Protein AF-A0A927P644-F1 (afdb_monomer_lite)

pLDDT: mean 85.82, std 9.99, range [44.34, 97.88]

Sequence (181 aa):
MARKEKVFKTTMLVTLVIIISKVCGFVRDMILANYFGTGVENDAYVSAYSLFYLPVLLFNSCISATLIPLYVQEREHSGLDRSNRFASNTLNLFAIAALFVAALMYILAGPLVNLVYVGFDAEKTALTVQLTRIMLLSLVFNVSSIVLSSLLNANDKFIGAQLTGFPLSFCVILAAVAFSA

Radius of gyration: 19.35 Å; chains: 1; bounding box: 56×31×54 Å

Foldseek 3Di:
DVVVVVVVVVVVVLVVLLVVLVVLVVVLVVLLCVLVPPDLLSVLLVLLVVLLVVVLVVLLVVCLVPVLVVLLVCCVPVNDVRSVVVLVVVLVVQLVVLVVVLVVCLVCLLVVLCVPPPPDDPVSSVSSSVSNNVSSVCRSVSSSLSSVLSVCVSVVNNSVSSCPSVVVSVVSSVVSVVVSD

Secondary structure (DSSP, 8-state):
-HHHHHHHHHHHHHHHHHHHHHHHHHHHHHHHHHHHTTSHHHHHHHHHHHHHHHHHHHHHHHHHHHHHHHHHHHHHHHHHHHHHHHHHHHHHHHHHHHHHHHHHHHHHHHHHHHHHSTT--HHHHHHHHHHHHHHHHTHHHHHHHHHHHHHHHHTT-HHHHHTTHHHHHHHHHHHHHHH--

Structure (mmCIF, N/CA/C/O backbone):
data_AF-A0A927P644-F1
#
_entry.id   AF-A0A927P644-F1
#
loop_
_atom_site.group_PDB
_atom_site.id
_atom_site.type_symbol
_atom_site.label_atom_id
_atom_site.label_alt_id
_atom_site.label_comp_id
_atom_site.label_asym_id
_atom_site.label_entity_id
_atom_site.label_seq_id
_atom_site.pdbx_PDB_ins_code
_atom_site.Cartn_x
_atom_site.Cartn_y
_atom_site.Cartn_z
_atom_site.occupancy
_atom_site.B_iso_or_equiv
_atom_site.auth_seq_id
_atom_site.auth_comp_id
_atom_site.auth_asym_id
_atom_site.auth_atom_id
_atom_site.pdbx_PDB_model_num
ATOM 1 N N . MET A 1 1 ? -38.453 -1.744 13.031 1.00 53.94 1 MET A N 1
ATOM 2 C CA . MET A 1 1 ? -38.307 -1.439 11.586 1.00 53.94 1 MET A CA 1
ATOM 3 C C . MET A 1 1 ? -37.170 -0.457 11.291 1.00 53.94 1 MET A C 1
ATOM 5 O O . MET A 1 1 ? -36.361 -0.776 10.430 1.00 53.94 1 MET A O 1
ATOM 9 N N . ALA A 1 2 ? -37.007 0.635 12.051 1.00 62.56 2 ALA A N 1
ATOM 10 C CA . ALA A 1 2 ? -35.971 1.659 11.819 1.00 62.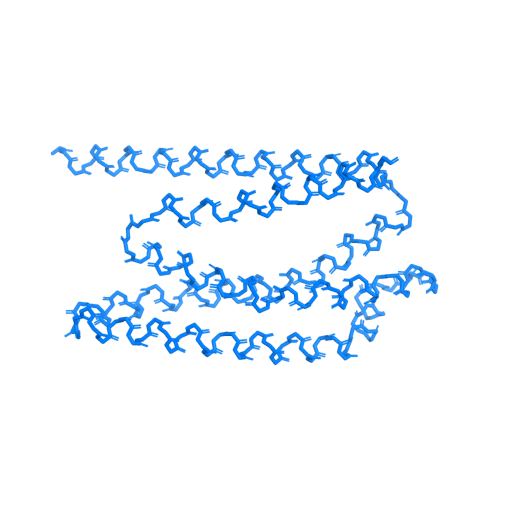56 2 ALA A CA 1
ATOM 11 C C . ALA A 1 2 ? -34.512 1.146 11.705 1.00 62.56 2 ALA A C 1
ATOM 13 O O . ALA A 1 2 ? -33.748 1.641 10.883 1.00 62.56 2 ALA A O 1
ATOM 14 N N . ARG A 1 3 ? -34.114 0.113 12.472 1.00 67.94 3 ARG A N 1
ATOM 15 C CA . ARG A 1 3 ? -32.762 -0.483 12.377 1.00 67.94 3 ARG A CA 1
ATOM 16 C C . ARG A 1 3 ? -32.515 -1.194 11.039 1.00 67.94 3 ARG A C 1
ATOM 18 O O . ARG A 1 3 ? -31.430 -1.056 10.490 1.00 67.94 3 ARG A O 1
ATOM 25 N N . LYS A 1 4 ? -33.509 -1.914 10.500 1.00 67.56 4 LYS A N 1
ATOM 26 C CA . LYS A 1 4 ? -33.391 -2.594 9.194 1.00 67.56 4 LYS A CA 1
ATOM 27 C C . LYS A 1 4 ? -33.290 -1.579 8.054 1.00 67.56 4 LYS A C 1
ATOM 29 O O . LYS A 1 4 ? -32.466 -1.750 7.167 1.00 67.56 4 LYS A O 1
ATOM 34 N N . GLU A 1 5 ? -34.070 -0.502 8.125 1.00 75.38 5 GLU A N 1
ATOM 35 C CA . GLU A 1 5 ? -34.051 0.565 7.120 1.00 75.38 5 GLU A CA 1
ATOM 36 C C . GLU A 1 5 ? -32.733 1.356 7.133 1.00 75.38 5 GLU A C 1
ATOM 38 O O . GLU A 1 5 ? -32.172 1.642 6.077 1.00 75.38 5 GLU A O 1
ATOM 43 N N . LYS A 1 6 ? -32.188 1.652 8.324 1.00 74.50 6 LYS A N 1
ATOM 44 C CA . LYS A 1 6 ? -30.892 2.332 8.469 1.00 74.50 6 LYS A CA 1
ATOM 45 C C . LYS A 1 6 ? -29.737 1.477 7.940 1.00 74.50 6 LYS A C 1
ATOM 47 O O . LYS A 1 6 ? -28.896 1.995 7.217 1.00 74.50 6 LYS A O 1
ATOM 52 N N . VAL A 1 7 ? -29.725 0.175 8.243 1.00 79.00 7 VAL A N 1
ATOM 53 C CA . VAL A 1 7 ? -28.725 -0.763 7.699 1.00 79.00 7 VAL A CA 1
ATOM 54 C C . VAL A 1 7 ? -28.846 -0.856 6.178 1.00 79.00 7 VAL A C 1
ATOM 56 O O . VAL A 1 7 ? -27.841 -0.711 5.494 1.00 79.00 7 VAL A O 1
ATOM 59 N N . PHE A 1 8 ? -30.062 -0.999 5.639 1.00 84.31 8 PHE A N 1
ATOM 60 C CA . PHE A 1 8 ? -30.287 -1.062 4.193 1.00 84.31 8 PHE A CA 1
ATOM 61 C C . PHE A 1 8 ? -29.792 0.199 3.468 1.00 84.31 8 PHE A C 1
ATOM 63 O O . PHE A 1 8 ? -29.062 0.094 2.485 1.00 84.31 8 PHE A O 1
ATOM 70 N N . LYS A 1 9 ? -30.114 1.393 3.989 1.00 80.00 9 LYS A N 1
ATOM 71 C CA . LYS A 1 9 ? -29.641 2.674 3.436 1.00 80.00 9 LYS A CA 1
ATOM 72 C C . LYS A 1 9 ? -28.115 2.796 3.472 1.00 80.00 9 LYS A C 1
ATOM 74 O O . LYS A 1 9 ? -27.524 3.188 2.470 1.00 80.00 9 LYS A O 1
ATOM 79 N N . THR A 1 10 ? -27.473 2.438 4.587 1.00 76.75 10 THR A N 1
ATOM 80 C CA . THR A 1 10 ? -26.006 2.485 4.703 1.00 76.75 10 THR A CA 1
ATOM 81 C C . THR A 1 10 ? -25.339 1.497 3.752 1.00 76.75 10 THR A C 1
ATOM 83 O O . THR A 1 10 ? -24.409 1.877 3.048 1.00 76.75 10 THR A O 1
ATOM 86 N N . THR A 1 11 ? -25.828 0.257 3.674 1.00 83.19 11 THR A N 1
ATOM 87 C CA . THR A 1 11 ? -25.296 -0.744 2.742 1.00 83.19 11 THR A CA 1
ATOM 88 C C . THR A 1 11 ? -25.443 -0.282 1.297 1.00 83.19 11 THR A C 1
ATOM 90 O O . THR A 1 11 ? -24.473 -0.342 0.552 1.00 83.19 11 THR A O 1
ATOM 93 N N . MET A 1 12 ? -26.604 0.259 0.915 1.00 88.81 12 MET A N 1
ATOM 94 C CA . MET A 1 12 ? -26.839 0.764 -0.440 1.00 88.81 12 MET A CA 1
ATOM 95 C C . MET A 1 12 ? -25.895 1.921 -0.800 1.00 88.81 12 MET A C 1
ATOM 97 O O . MET A 1 12 ? -25.317 1.921 -1.885 1.00 88.81 12 MET A O 1
ATOM 101 N N . LEU A 1 13 ? -25.681 2.867 0.122 1.00 85.00 13 LEU A N 1
ATOM 102 C CA . LEU A 1 13 ? -24.713 3.955 -0.053 1.00 85.00 13 LEU A CA 1
ATOM 103 C C . LEU A 1 13 ? -23.280 3.433 -0.197 1.00 85.00 13 LEU A C 1
ATOM 105 O O . LEU A 1 13 ? -22.575 3.847 -1.111 1.00 85.00 13 LEU A O 1
ATOM 109 N N . VAL A 1 14 ? -22.857 2.506 0.666 1.00 80.12 14 VAL A N 1
ATOM 110 C CA . VAL A 1 14 ? -21.516 1.904 0.606 1.00 80.12 14 VAL A CA 1
ATOM 111 C C . VAL A 1 14 ? -21.314 1.166 -0.717 1.00 80.12 14 VAL A C 1
ATOM 113 O O . VAL A 1 14 ? -20.295 1.364 -1.373 1.00 80.12 14 VAL A O 1
ATOM 116 N N . THR A 1 15 ? -22.293 0.374 -1.163 1.00 85.75 15 THR A N 1
ATOM 117 C CA . THR A 1 15 ? -22.240 -0.307 -2.463 1.00 85.75 15 THR A CA 1
ATOM 118 C C . THR A 1 15 ? -22.119 0.689 -3.612 1.00 85.75 15 THR A C 1
ATOM 120 O O . THR A 1 15 ? -21.293 0.488 -4.500 1.00 85.75 15 THR A O 1
ATOM 123 N N . LEU A 1 16 ? -22.884 1.783 -3.587 1.00 87.50 16 LEU A N 1
ATOM 124 C CA . LEU A 1 16 ? -22.823 2.814 -4.621 1.00 87.50 16 LEU A CA 1
ATOM 125 C C . LEU A 1 16 ? -21.444 3.488 -4.664 1.00 87.50 16 LEU A C 1
ATOM 127 O O . LEU A 1 16 ? -20.861 3.619 -5.737 1.00 87.50 16 LEU A O 1
ATOM 131 N N . VAL A 1 17 ? -20.884 3.842 -3.503 1.00 81.31 17 VAL A N 1
ATOM 132 C CA . VAL A 1 17 ? -19.529 4.407 -3.397 1.00 81.31 17 VAL A CA 1
ATOM 133 C C . VAL A 1 17 ? -18.486 3.425 -3.933 1.00 81.31 17 VAL A C 1
ATOM 135 O O . VAL A 1 17 ? -17.622 3.831 -4.702 1.00 81.31 17 VAL A O 1
ATOM 138 N N . ILE A 1 18 ? -18.588 2.132 -3.607 1.00 81.31 18 ILE A N 1
ATOM 139 C CA . ILE A 1 18 ? -17.677 1.100 -4.128 1.00 81.31 18 ILE A CA 1
ATOM 140 C C . ILE A 1 18 ? -17.761 1.013 -5.656 1.00 81.31 18 ILE A C 1
ATOM 142 O O . ILE A 1 18 ? -16.723 0.939 -6.314 1.00 81.31 18 ILE A O 1
ATOM 146 N N . ILE A 1 19 ? -18.969 1.029 -6.226 1.00 86.00 19 ILE A N 1
ATOM 147 C CA . ILE A 1 19 ? -19.162 0.994 -7.682 1.00 86.00 19 ILE A CA 1
ATOM 148 C C . ILE A 1 19 ? -18.508 2.217 -8.327 1.00 86.00 19 ILE A C 1
ATOM 150 O O . ILE A 1 19 ? -17.733 2.055 -9.265 1.00 86.00 19 ILE A O 1
ATOM 154 N N . ILE A 1 20 ? -18.751 3.421 -7.801 1.00 83.88 20 ILE A N 1
ATOM 155 C CA . ILE A 1 20 ? -18.161 4.654 -8.340 1.00 83.88 20 ILE A CA 1
ATOM 156 C C . ILE A 1 20 ? -16.631 4.613 -8.232 1.00 83.88 20 ILE A C 1
ATOM 158 O O . ILE A 1 20 ? -15.950 4.913 -9.211 1.00 83.88 20 ILE A O 1
ATOM 162 N N . SER A 1 21 ? -16.077 4.173 -7.097 1.00 74.62 21 SER A N 1
ATOM 163 C CA . SER A 1 21 ? -14.629 3.995 -6.928 1.00 74.62 21 SER A CA 1
ATOM 164 C C . SER A 1 21 ? -14.049 3.023 -7.958 1.00 74.62 21 SER A C 1
ATOM 166 O O . SER A 1 21 ? -12.999 3.297 -8.537 1.00 74.62 21 SER A O 1
ATOM 168 N N . LYS A 1 22 ? -14.734 1.903 -8.231 1.00 78.25 22 LYS A N 1
ATOM 169 C CA . LYS A 1 22 ? -14.299 0.928 -9.243 1.00 78.25 22 LYS A CA 1
ATOM 170 C C . LYS A 1 22 ? -14.374 1.482 -10.661 1.00 78.25 22 LYS A C 1
ATOM 172 O O . LYS A 1 22 ? -13.449 1.253 -11.431 1.00 78.25 22 LYS A O 1
ATOM 177 N N . VAL A 1 23 ? -15.428 2.223 -10.999 1.00 85.31 23 VAL A N 1
ATOM 178 C CA . VAL A 1 23 ? -15.550 2.891 -12.304 1.00 85.31 23 VAL A CA 1
ATOM 179 C C . VAL A 1 23 ? -14.437 3.922 -12.477 1.00 85.31 23 VAL A C 1
ATOM 181 O O . VAL A 1 23 ? -13.809 3.963 -13.526 1.00 85.31 23 VAL A O 1
ATOM 184 N N . CYS A 1 24 ? -14.129 4.707 -11.443 1.00 76.81 24 CYS A N 1
ATOM 185 C CA . CYS A 1 24 ? -13.045 5.687 -11.491 1.00 76.81 24 CYS A CA 1
ATOM 186 C C . CYS A 1 24 ? -11.673 5.014 -11.679 1.00 76.81 24 CYS A C 1
ATOM 188 O O . CYS A 1 24 ? -10.886 5.449 -12.518 1.00 76.81 24 CYS A O 1
ATOM 190 N N . GLY A 1 25 ? -11.420 3.908 -10.970 1.00 76.88 25 GLY A N 1
ATOM 191 C CA . GLY A 1 25 ? -10.225 3.084 -11.172 1.00 76.88 25 GLY A CA 1
ATOM 192 C C . GLY A 1 25 ? -10.143 2.494 -12.583 1.00 76.88 25 GLY A C 1
ATOM 193 O O . GLY A 1 25 ? -9.093 2.556 -13.211 1.00 76.88 25 GLY A O 1
ATOM 194 N N . PHE A 1 26 ? -11.262 2.014 -13.127 1.00 81.12 26 PHE A N 1
ATOM 195 C CA . PHE A 1 26 ? -11.320 1.510 -14.499 1.00 81.12 26 PHE A CA 1
ATOM 196 C C . PHE A 1 26 ? -11.033 2.605 -15.536 1.00 81.12 26 PHE A C 1
ATOM 198 O O . PHE A 1 26 ? -10.267 2.386 -16.469 1.00 81.12 26 PHE A O 1
ATOM 205 N N . VAL A 1 27 ? -11.596 3.806 -15.359 1.00 81.69 27 VAL A N 1
ATOM 206 C CA . VAL A 1 27 ? -11.310 4.956 -16.232 1.00 81.69 27 VAL A CA 1
ATOM 207 C C . VAL A 1 27 ? -9.836 5.348 -16.148 1.00 81.69 27 VAL A C 1
ATOM 209 O O . VAL A 1 27 ? -9.228 5.598 -17.183 1.00 81.69 27 VAL A O 1
ATOM 212 N N . ARG A 1 28 ? -9.233 5.352 -14.952 1.00 76.12 28 ARG A N 1
ATOM 213 C CA . ARG A 1 28 ? -7.787 5.566 -14.783 1.00 76.12 28 ARG A CA 1
ATOM 214 C C . ARG A 1 28 ? -6.985 4.557 -15.601 1.00 76.12 28 ARG A C 1
ATOM 216 O O . ARG A 1 28 ? -6.085 4.960 -16.328 1.00 76.12 28 ARG A O 1
ATOM 223 N N . ASP A 1 29 ? -7.315 3.275 -15.498 1.00 74.94 29 ASP A N 1
ATOM 224 C CA . ASP A 1 29 ? -6.588 2.224 -16.211 1.00 74.94 29 ASP A CA 1
ATOM 225 C C . ASP A 1 29 ? -6.769 2.359 -17.737 1.00 74.94 29 ASP A C 1
ATOM 227 O O . ASP A 1 29 ? -5.815 2.179 -18.489 1.00 74.94 29 ASP A O 1
ATOM 231 N N . MET A 1 30 ? -7.952 2.781 -18.204 1.00 78.62 30 MET A N 1
ATOM 232 C CA . MET A 1 30 ? -8.214 3.087 -19.616 1.00 78.62 30 MET A CA 1
ATOM 233 C C . MET A 1 30 ? -7.423 4.307 -20.116 1.00 78.62 30 MET A C 1
ATOM 235 O O . MET A 1 30 ? -6.905 4.281 -21.230 1.00 78.62 30 MET A O 1
ATOM 239 N N . ILE A 1 31 ? -7.304 5.360 -19.301 1.00 76.38 31 ILE A N 1
ATOM 240 C CA . ILE A 1 31 ? -6.486 6.545 -19.597 1.00 76.38 31 ILE A CA 1
ATOM 241 C C . ILE A 1 31 ? -5.011 6.147 -19.694 1.00 76.38 31 ILE A C 1
ATOM 243 O O . ILE A 1 31 ? -4.359 6.482 -20.678 1.00 76.38 31 ILE A O 1
ATOM 247 N N . LEU A 1 32 ? -4.497 5.385 -18.722 1.00 70.06 32 LEU A N 1
ATOM 248 C CA . LEU A 1 32 ? -3.118 4.893 -18.748 1.00 70.06 32 LEU A CA 1
ATOM 249 C C . LEU A 1 32 ? -2.853 4.033 -19.991 1.00 70.06 32 LEU A C 1
ATOM 251 O O . LEU A 1 32 ? -1.851 4.240 -20.668 1.00 70.06 32 LEU A O 1
ATOM 255 N N . ALA A 1 33 ? -3.779 3.139 -20.348 1.00 73.06 33 ALA A N 1
ATOM 256 C CA . ALA A 1 33 ? -3.674 2.332 -21.560 1.00 73.06 33 ALA A CA 1
ATOM 257 C C . ALA A 1 33 ? -3.724 3.167 -22.854 1.00 73.06 33 ALA A C 1
ATOM 259 O O . ALA A 1 33 ? -3.104 2.784 -23.841 1.00 73.06 33 ALA A O 1
ATOM 260 N N . ASN A 1 34 ? -4.441 4.296 -22.873 1.00 74.12 34 ASN A N 1
ATOM 261 C CA . ASN A 1 34 ? -4.515 5.181 -24.039 1.00 74.12 34 ASN A CA 1
ATOM 262 C C . ASN A 1 34 ? -3.228 6.003 -24.218 1.00 74.12 34 ASN A C 1
ATOM 264 O O . ASN A 1 34 ? -2.682 6.042 -25.316 1.00 74.12 34 ASN A O 1
ATOM 268 N N . TYR A 1 35 ? -2.722 6.606 -23.137 1.00 66.69 35 TYR A N 1
ATOM 269 C CA . TYR A 1 35 ? -1.535 7.465 -23.181 1.00 66.69 35 TYR A CA 1
ATOM 270 C C . TYR A 1 35 ? -0.222 6.688 -23.295 1.00 66.69 35 TYR A C 1
ATOM 272 O O . TYR A 1 35 ? 0.665 7.101 -24.036 1.00 66.69 35 TYR A O 1
ATOM 280 N N . PHE A 1 36 ? -0.093 5.564 -22.587 1.00 64.19 36 PHE A N 1
ATOM 281 C CA . PHE A 1 36 ? 1.141 4.770 -22.563 1.00 64.19 36 PHE A CA 1
ATOM 282 C C . PHE A 1 36 ? 1.081 3.524 -23.475 1.00 64.19 36 PHE A C 1
ATOM 284 O O . PHE A 1 36 ? 2.105 2.880 -23.715 1.00 64.19 36 PHE 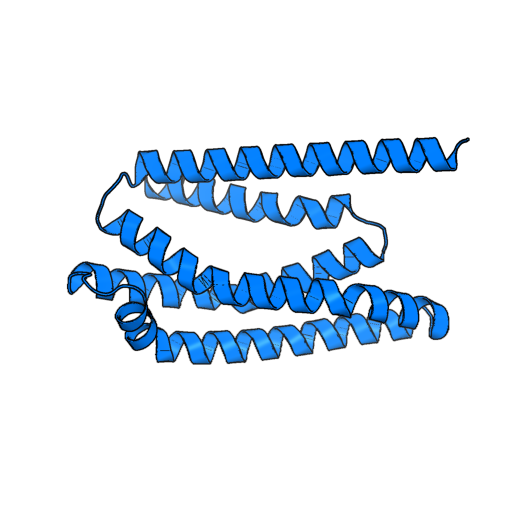A O 1
ATOM 291 N N . GLY A 1 37 ? -0.090 3.194 -24.041 1.00 64.56 37 GLY A N 1
ATOM 292 C CA . GLY A 1 37 ? -0.255 2.141 -25.054 1.00 64.56 37 GLY A CA 1
ATOM 293 C C . GLY A 1 37 ? 0.157 0.733 -24.594 1.00 64.56 37 GLY A C 1
ATOM 294 O O . GLY A 1 37 ? 0.135 0.406 -23.411 1.00 64.56 37 GLY A O 1
ATOM 295 N N . THR A 1 38 ? 0.568 -0.119 -25.541 1.00 63.50 38 THR A N 1
ATOM 296 C CA . THR A 1 38 ? 1.245 -1.417 -25.298 1.00 63.50 38 THR A CA 1
ATOM 297 C C . THR A 1 38 ? 2.774 -1.286 -25.379 1.00 63.50 38 THR A C 1
ATOM 299 O O . THR A 1 38 ? 3.461 -2.203 -25.827 1.00 63.50 38 THR A O 1
ATOM 302 N N . GLY A 1 39 ? 3.310 -0.103 -25.069 1.00 73.56 39 GLY A N 1
ATOM 303 C CA . GLY A 1 39 ? 4.741 0.173 -25.160 1.00 73.56 39 GLY A CA 1
ATOM 304 C C . GLY A 1 39 ? 5.550 -0.531 -24.069 1.00 73.56 39 GLY A C 1
ATOM 305 O O . GLY A 1 39 ? 5.021 -0.913 -23.024 1.00 73.56 39 GLY A O 1
ATOM 306 N N . VAL A 1 40 ? 6.864 -0.638 -24.290 1.00 77.62 40 VAL A N 1
ATOM 307 C CA . VAL A 1 40 ? 7.831 -1.198 -23.324 1.00 77.62 40 VAL A CA 1
ATOM 308 C C . VAL A 1 40 ? 7.716 -0.520 -21.950 1.00 77.62 40 VAL A C 1
ATOM 310 O O . VAL A 1 40 ? 7.814 -1.191 -20.921 1.00 77.62 40 VAL A O 1
ATOM 313 N N . GLU A 1 41 ? 7.436 0.786 -21.930 1.00 80.94 41 GLU A N 1
ATOM 314 C CA . GLU A 1 41 ? 7.257 1.582 -20.712 1.00 80.94 41 GLU A CA 1
ATOM 315 C C . GLU A 1 41 ? 6.002 1.204 -19.916 1.00 80.94 41 GLU A C 1
ATOM 317 O O . GLU A 1 41 ? 6.074 1.063 -18.694 1.00 80.94 41 GLU A O 1
ATOM 322 N N . ASN A 1 42 ? 4.862 0.992 -20.586 1.00 81.06 42 ASN A N 1
ATOM 323 C CA . ASN A 1 42 ? 3.626 0.604 -19.906 1.00 81.06 42 ASN A CA 1
ATOM 324 C C . ASN A 1 42 ? 3.761 -0.790 -19.290 1.00 81.06 42 ASN A C 1
ATOM 326 O O . ASN A 1 42 ? 3.422 -0.996 -18.126 1.00 81.06 42 ASN A O 1
ATOM 330 N N . ASP A 1 43 ? 4.332 -1.739 -20.031 1.00 83.50 43 ASP A N 1
ATOM 331 C CA . ASP A 1 43 ? 4.591 -3.073 -19.499 1.00 83.50 43 ASP A CA 1
ATOM 332 C C . ASP A 1 43 ? 5.523 -3.027 -18.278 1.00 83.50 43 ASP A C 1
ATOM 334 O O . ASP A 1 43 ? 5.288 -3.735 -17.295 1.00 83.50 43 ASP A O 1
ATOM 338 N N . ALA A 1 44 ? 6.571 -2.193 -18.315 1.00 88.56 44 ALA A N 1
ATOM 339 C CA . ALA A 1 44 ? 7.466 -1.990 -17.178 1.00 88.56 44 ALA A CA 1
ATOM 340 C C . ALA A 1 44 ? 6.726 -1.381 -15.975 1.00 88.56 44 ALA A C 1
ATOM 342 O O . ALA A 1 44 ? 6.905 -1.837 -14.844 1.00 88.56 44 ALA A O 1
ATOM 343 N N . TYR A 1 45 ? 5.847 -0.401 -16.209 1.00 86.25 45 TYR A N 1
ATOM 344 C CA . TYR A 1 45 ? 5.011 0.210 -15.176 1.00 86.25 45 TYR A CA 1
ATOM 345 C C . TYR A 1 45 ? 4.039 -0.787 -14.542 1.00 86.25 45 TYR A C 1
ATOM 347 O O . TYR A 1 45 ? 4.011 -0.915 -13.319 1.00 86.25 45 TYR A O 1
ATOM 355 N N . VAL A 1 46 ? 3.273 -1.529 -15.345 1.00 86.38 46 VAL A N 1
ATOM 356 C CA . VAL A 1 46 ? 2.312 -2.535 -14.861 1.00 86.38 46 VAL A CA 1
ATOM 357 C C . VAL A 1 46 ? 3.034 -3.627 -14.067 1.00 86.38 46 VAL A C 1
ATOM 359 O O . VAL A 1 46 ? 2.562 -4.060 -13.009 1.00 86.38 46 VAL A O 1
ATOM 362 N N . SER A 1 47 ? 4.216 -4.032 -14.533 1.00 91.06 47 SER A N 1
ATOM 363 C CA . SER A 1 47 ? 5.049 -5.035 -13.867 1.00 91.06 47 SER A CA 1
ATOM 364 C C . SER A 1 47 ? 5.574 -4.540 -12.517 1.00 91.06 47 SER A C 1
ATOM 366 O O . SER A 1 47 ? 5.472 -5.246 -11.506 1.00 91.06 47 SER A O 1
ATOM 368 N N . ALA A 1 48 ? 6.075 -3.303 -12.479 1.00 92.12 48 ALA A N 1
ATOM 369 C CA . ALA A 1 48 ? 6.526 -2.639 -11.261 1.00 92.12 48 ALA A CA 1
ATOM 370 C C . ALA A 1 48 ? 5.377 -2.432 -10.264 1.00 92.12 48 ALA A C 1
ATOM 372 O O . ALA A 1 48 ? 5.522 -2.731 -9.077 1.00 92.12 48 ALA A O 1
ATOM 373 N N . TYR A 1 49 ? 4.211 -1.992 -10.748 1.00 90.06 49 TYR A N 1
ATOM 374 C CA . TYR A 1 49 ? 3.009 -1.822 -9.938 1.00 90.06 49 TYR A CA 1
ATOM 375 C C . TYR A 1 49 ? 2.578 -3.137 -9.300 1.00 90.06 49 TYR A C 1
ATOM 377 O O . TYR A 1 49 ? 2.257 -3.162 -8.117 1.00 90.06 49 TYR A O 1
ATOM 385 N N . SER A 1 50 ? 2.626 -4.240 -10.046 1.00 90.69 50 SER A N 1
ATOM 386 C CA . SER A 1 50 ? 2.265 -5.560 -9.528 1.00 90.69 50 SER A CA 1
ATOM 387 C C . SER A 1 50 ? 3.192 -5.995 -8.386 1.00 90.69 50 SER A C 1
ATOM 389 O O . SER A 1 50 ? 2.709 -6.443 -7.345 1.00 90.69 50 SER A O 1
ATOM 391 N N . LEU A 1 51 ? 4.511 -5.788 -8.520 1.00 93.44 51 LEU A N 1
ATOM 392 C CA . LEU A 1 51 ? 5.476 -6.060 -7.443 1.00 93.44 51 LEU A CA 1
ATOM 393 C C . LEU A 1 51 ? 5.247 -5.170 -6.221 1.00 93.44 51 LEU A C 1
ATOM 395 O O . LEU A 1 51 ? 5.327 -5.646 -5.090 1.00 93.44 51 LEU A O 1
ATOM 399 N N . PHE A 1 52 ? 4.941 -3.893 -6.440 1.00 93.38 52 PHE A N 1
ATOM 400 C CA . PHE A 1 52 ? 4.587 -2.961 -5.375 1.00 93.38 52 PHE A CA 1
ATOM 401 C C . PHE A 1 52 ? 3.265 -3.332 -4.685 1.00 93.38 52 PHE A C 1
ATOM 403 O O . PHE A 1 52 ? 3.132 -3.173 -3.472 1.00 93.38 52 PHE A O 1
ATOM 410 N N . TYR A 1 53 ? 2.280 -3.831 -5.429 1.00 92.44 53 TYR A N 1
ATOM 411 C CA . TYR A 1 53 ? 0.938 -4.083 -4.917 1.00 92.44 53 TYR A CA 1
ATOM 412 C C . TYR A 1 53 ? 0.853 -5.346 -4.049 1.00 92.44 53 TYR A C 1
ATOM 414 O O . TYR A 1 53 ? 0.037 -5.405 -3.130 1.00 92.44 53 TYR A O 1
ATOM 422 N N . LEU A 1 54 ? 1.725 -6.335 -4.271 1.00 94.19 54 LEU A N 1
ATOM 423 C CA . LEU A 1 54 ? 1.790 -7.549 -3.448 1.00 94.19 54 LEU A CA 1
ATOM 424 C C . LEU A 1 54 ? 1.921 -7.274 -1.934 1.00 94.19 54 LEU A C 1
ATOM 426 O O . LEU A 1 54 ? 1.058 -7.734 -1.182 1.00 94.19 54 LEU A O 1
ATOM 430 N N . PRO A 1 55 ? 2.926 -6.524 -1.437 1.00 95.06 55 PRO A N 1
ATOM 431 C CA . PRO A 1 55 ? 3.017 -6.216 -0.011 1.00 95.06 55 PRO A CA 1
ATOM 432 C C . PRO A 1 55 ? 1.819 -5.393 0.480 1.00 95.06 55 PRO A C 1
ATOM 434 O O . PRO A 1 55 ? 1.336 -5.641 1.583 1.00 95.06 55 PRO A O 1
ATOM 437 N N . VAL A 1 56 ? 1.286 -4.470 -0.334 1.00 94.38 56 VAL A N 1
ATOM 438 C CA . VAL A 1 56 ? 0.078 -3.694 0.007 1.00 94.38 56 VAL A CA 1
ATOM 439 C C . VAL A 1 56 ? -1.103 -4.628 0.290 1.00 94.38 56 VAL A C 1
ATOM 441 O O . VAL A 1 56 ? -1.779 -4.475 1.308 1.00 94.38 56 VAL A O 1
ATOM 444 N N . LEU A 1 57 ? -1.320 -5.634 -0.563 1.00 94.19 57 LEU A N 1
ATOM 445 C CA . LEU A 1 57 ? -2.383 -6.626 -0.398 1.00 94.19 57 LEU A CA 1
ATOM 446 C C . LEU A 1 57 ? -2.202 -7.467 0.876 1.00 94.19 57 LEU A C 1
ATOM 448 O O . LEU A 1 57 ? -3.176 -7.721 1.593 1.00 94.19 57 LEU A O 1
ATOM 452 N N . LEU A 1 58 ? -0.968 -7.880 1.177 1.00 95.44 58 LEU A N 1
ATOM 453 C CA . LEU A 1 58 ? -0.649 -8.658 2.378 1.00 95.44 58 LEU A CA 1
ATOM 454 C C . LEU A 1 58 ? -0.912 -7.855 3.655 1.00 95.44 58 LEU A C 1
ATOM 456 O O . LEU A 1 58 ? -1.590 -8.347 4.561 1.00 95.44 58 LEU A O 1
ATOM 460 N N . PHE A 1 59 ? -0.449 -6.602 3.709 1.00 95.69 59 PHE A N 1
ATOM 461 C CA . PHE A 1 59 ? -0.737 -5.703 4.825 1.00 95.69 59 PHE A CA 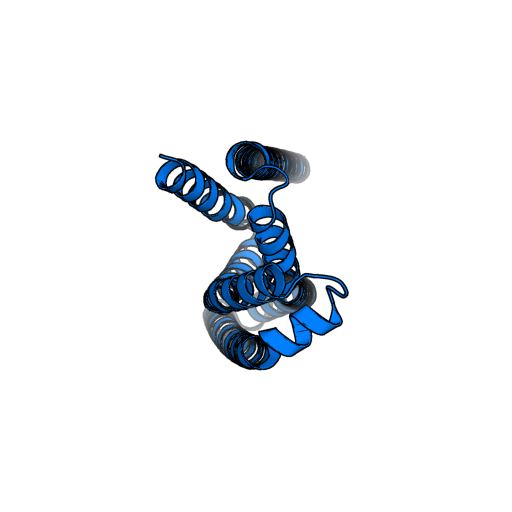1
ATOM 462 C C . PHE A 1 59 ? -2.238 -5.468 4.974 1.00 95.69 59 PHE A C 1
ATOM 464 O O . PHE A 1 59 ? -2.762 -5.603 6.077 1.00 95.69 59 PHE A O 1
ATOM 471 N N . ASN A 1 60 ? -2.946 -5.190 3.876 1.00 93.00 60 ASN A N 1
ATOM 472 C CA . ASN A 1 60 ? -4.394 -5.000 3.896 1.00 93.00 60 ASN A CA 1
ATOM 473 C C . ASN A 1 60 ? -5.134 -6.201 4.488 1.00 93.00 60 ASN A C 1
ATOM 475 O O . ASN A 1 60 ? -6.013 -6.028 5.332 1.00 93.00 60 ASN A O 1
ATOM 479 N N . SER A 1 61 ? -4.759 -7.409 4.069 1.00 92.69 61 SER A N 1
ATOM 480 C CA . SER A 1 61 ? -5.388 -8.648 4.529 1.00 92.69 61 SER A CA 1
ATOM 481 C C . SER A 1 61 ? -5.110 -8.898 6.011 1.00 92.69 61 SER A C 1
ATOM 483 O O . SER A 1 61 ? -6.034 -9.169 6.775 1.00 92.69 61 SER A O 1
ATOM 485 N N . CYS A 1 62 ? -3.853 -8.734 6.436 1.00 92.50 62 CYS A N 1
ATOM 486 C CA . CYS A 1 62 ? -3.443 -8.903 7.828 1.00 92.50 62 CYS A CA 1
ATOM 487 C C . CYS A 1 62 ? -4.138 -7.892 8.754 1.00 92.50 62 CYS A C 1
ATOM 489 O O . CYS A 1 62 ? -4.752 -8.277 9.752 1.00 92.50 62 CYS A O 1
ATOM 491 N N . ILE A 1 63 ? -4.100 -6.605 8.394 1.00 93.38 63 ILE A N 1
ATOM 492 C CA . ILE A 1 63 ? -4.705 -5.519 9.171 1.00 93.38 63 ILE A CA 1
ATOM 493 C C . ILE A 1 63 ? -6.222 -5.701 9.237 1.00 93.38 63 ILE A C 1
ATOM 495 O O . ILE A 1 63 ? -6.784 -5.687 10.327 1.00 93.38 63 ILE A O 1
ATOM 499 N N . SER A 1 64 ? -6.898 -5.929 8.109 1.00 87.25 64 SER A N 1
ATOM 500 C CA . SER A 1 64 ? -8.363 -6.053 8.098 1.00 87.25 64 SER A CA 1
ATOM 501 C C . SER A 1 64 ? -8.857 -7.250 8.914 1.00 87.25 64 SER A C 1
ATOM 503 O O . SER A 1 64 ? -9.898 -7.156 9.561 1.00 87.25 64 SER A O 1
ATOM 505 N N . ALA A 1 65 ? -8.112 -8.361 8.918 1.00 89.50 65 ALA A N 1
ATOM 506 C CA . ALA A 1 65 ? -8.481 -9.564 9.661 1.00 89.50 65 ALA A CA 1
ATOM 507 C C . ALA A 1 65 ? -8.257 -9.440 11.178 1.00 89.50 65 ALA A C 1
ATOM 509 O O . ALA A 1 65 ? -8.980 -10.064 11.952 1.00 89.50 65 ALA A O 1
ATOM 510 N N . THR A 1 66 ? -7.263 -8.659 11.611 1.00 90.69 66 THR A N 1
ATOM 511 C CA . THR A 1 66 ? -6.825 -8.630 13.019 1.00 90.69 66 THR A CA 1
ATOM 512 C C . THR A 1 66 ? -7.155 -7.323 13.730 1.00 90.69 66 THR A C 1
ATOM 514 O O . THR A 1 66 ? -7.635 -7.341 14.861 1.00 90.69 66 THR A O 1
ATOM 517 N N . LEU A 1 67 ? -6.947 -6.178 13.077 1.00 90.94 67 LEU A N 1
ATOM 518 C CA . LEU A 1 67 ? -7.041 -4.868 13.713 1.00 90.94 67 LEU A CA 1
ATOM 519 C C . LEU A 1 67 ? -8.470 -4.520 14.122 1.00 90.94 67 LEU A C 1
ATOM 521 O O . LEU A 1 67 ? -8.687 -4.025 15.224 1.00 90.94 67 LEU A O 1
ATOM 525 N N . ILE A 1 68 ? -9.439 -4.769 13.240 1.00 89.00 68 ILE A N 1
ATOM 526 C CA . ILE A 1 68 ? -10.843 -4.417 13.479 1.00 89.00 68 ILE A CA 1
ATOM 527 C C . ILE A 1 68 ? -11.382 -5.097 14.752 1.00 89.00 68 ILE A C 1
ATOM 529 O O . ILE A 1 68 ? -11.810 -4.369 15.649 1.00 89.00 68 ILE A O 1
ATOM 533 N N . PRO A 1 69 ? -11.348 -6.441 14.895 1.00 89.81 69 PRO A N 1
ATOM 534 C CA . PRO A 1 69 ? -11.896 -7.092 16.085 1.00 89.81 69 PRO A CA 1
ATOM 535 C C . PRO A 1 69 ? -11.138 -6.724 17.367 1.00 89.81 69 PRO A C 1
ATOM 537 O O . PRO A 1 69 ? -11.774 -6.472 18.389 1.00 89.81 69 PRO A O 1
ATOM 540 N N . LEU A 1 70 ? -9.803 -6.623 17.316 1.00 91.69 70 LEU A N 1
ATOM 541 C CA . LEU A 1 70 ? -8.989 -6.261 18.484 1.00 91.69 70 LEU A CA 1
ATOM 542 C C . LEU A 1 70 ? -9.260 -4.829 18.957 1.00 91.69 70 LEU A C 1
ATOM 544 O O . LEU A 1 70 ? -9.393 -4.588 20.154 1.00 91.69 70 LEU A O 1
ATOM 548 N N . TYR A 1 71 ? -9.388 -3.877 18.029 1.00 92.25 71 TYR A N 1
ATOM 549 C CA . TYR A 1 71 ? -9.709 -2.494 18.373 1.00 92.25 71 TYR A CA 1
ATOM 550 C C . TYR A 1 71 ? -11.111 -2.368 18.978 1.00 92.25 71 TYR A C 1
ATOM 552 O O . TYR A 1 71 ? -11.288 -1.636 19.951 1.00 92.25 71 TYR A O 1
ATOM 560 N N . VAL A 1 72 ? -12.104 -3.074 18.424 1.00 89.88 72 VAL A N 1
ATOM 561 C CA . VAL A 1 72 ? -13.476 -3.068 18.959 1.00 89.88 72 VAL A CA 1
ATOM 562 C C . VAL A 1 72 ? -13.498 -3.629 20.381 1.00 89.88 72 VAL A C 1
ATOM 564 O O . VAL A 1 72 ? -14.051 -2.984 21.269 1.00 89.88 72 VAL A O 1
ATOM 567 N N . GLN A 1 73 ? -12.822 -4.755 20.625 1.00 90.12 73 GLN A N 1
ATOM 568 C CA . GLN A 1 73 ? -12.716 -5.344 21.961 1.00 90.12 73 GLN A CA 1
ATOM 569 C C . GLN A 1 73 ? -12.032 -4.398 22.959 1.00 90.12 73 GLN A C 1
ATOM 571 O O . GLN A 1 73 ? -12.542 -4.179 24.058 1.00 90.12 73 GLN A O 1
ATOM 576 N N . GLU A 1 74 ? -10.903 -3.791 22.576 1.00 90.31 74 GLU A N 1
ATOM 577 C CA . GLU A 1 74 ? -10.190 -2.846 23.442 1.00 90.31 74 GLU A CA 1
ATOM 578 C C . GLU A 1 74 ? -11.055 -1.614 23.744 1.00 90.31 74 GLU A C 1
ATOM 580 O O . GLU A 1 74 ? -11.091 -1.123 24.871 1.00 90.31 74 GLU A O 1
ATOM 585 N N . ARG A 1 75 ? -11.816 -1.124 22.763 1.00 89.62 75 ARG A N 1
ATOM 586 C CA . ARG A 1 75 ? -12.726 0.009 22.953 1.00 89.62 75 ARG A CA 1
ATOM 587 C C . ARG A 1 75 ? -13.859 -0.308 23.929 1.00 89.62 75 ARG A C 1
ATOM 589 O O . ARG A 1 75 ? -14.206 0.558 24.731 1.00 89.62 75 ARG A O 1
ATOM 596 N N . GLU A 1 76 ? -14.414 -1.516 23.875 1.00 90.00 76 GLU A N 1
ATOM 597 C CA . GLU A 1 76 ? -15.483 -1.962 24.777 1.00 90.00 76 GLU A CA 1
ATOM 598 C C . GLU A 1 76 ? -14.987 -2.185 26.214 1.00 90.00 76 GLU A C 1
ATOM 600 O O . GLU A 1 76 ? -15.666 -1.797 27.162 1.00 90.00 76 GLU A O 1
ATOM 605 N N . HIS A 1 77 ? -13.798 -2.766 26.389 1.00 89.62 77 HIS A N 1
ATOM 606 C CA . HIS A 1 77 ? -13.272 -3.140 27.708 1.00 89.62 77 HIS A CA 1
ATOM 607 C C . HIS A 1 77 ? -12.535 -2.003 28.425 1.00 89.62 77 HIS A C 1
ATOM 609 O O . HIS A 1 77 ? -12.638 -1.842 29.640 1.00 89.62 77 HIS A O 1
ATOM 615 N N . SER A 1 78 ? -11.742 -1.243 27.675 1.00 86.94 78 SER A N 1
ATOM 616 C CA . SER A 1 78 ? -10.730 -0.327 28.206 1.00 86.94 78 SER A CA 1
ATOM 617 C C . SER A 1 78 ? -11.079 1.152 27.978 1.00 86.94 78 SER A C 1
ATOM 619 O O . SER A 1 78 ? -10.376 2.036 28.475 1.00 86.94 78 SER A O 1
ATOM 621 N N . GLY A 1 79 ? -12.164 1.436 27.249 1.00 88.38 79 GLY A N 1
ATOM 622 C CA . GLY A 1 79 ? -12.635 2.786 26.953 1.00 88.38 79 GLY A CA 1
ATOM 623 C C . GLY A 1 79 ? -11.831 3.513 25.866 1.00 88.38 79 GLY A C 1
ATOM 624 O O . GLY A 1 79 ? -10.884 2.989 25.273 1.00 88.38 79 GLY A O 1
ATOM 625 N N . LEU A 1 80 ? -12.222 4.763 25.592 1.00 86.31 80 LEU A N 1
ATOM 626 C CA . LEU A 1 80 ? -11.710 5.538 24.455 1.00 86.31 80 LEU A CA 1
ATOM 627 C C . LEU A 1 80 ? -10.204 5.834 24.538 1.00 86.31 80 LEU A C 1
ATOM 629 O O . LEU A 1 80 ? -9.502 5.634 23.548 1.00 86.31 80 LEU A O 1
ATOM 633 N N . ASP A 1 81 ? -9.681 6.247 25.694 1.00 87.50 81 ASP A N 1
ATOM 634 C CA . ASP A 1 81 ? -8.274 6.663 25.814 1.00 87.50 81 ASP A CA 1
ATOM 635 C C . ASP A 1 81 ? -7.285 5.526 25.536 1.00 87.50 81 ASP A C 1
ATOM 637 O O . ASP A 1 81 ? -6.297 5.698 24.814 1.00 87.50 81 ASP A O 1
ATOM 641 N N . ARG A 1 82 ? -7.564 4.334 26.071 1.00 88.56 82 ARG A N 1
ATOM 642 C CA . ARG A 1 82 ? -6.747 3.142 25.812 1.00 88.56 82 ARG A CA 1
ATOM 643 C C . ARG A 1 82 ? -6.897 2.659 24.374 1.00 88.56 82 ARG A C 1
ATOM 645 O O . ARG A 1 82 ? -5.883 2.348 23.753 1.00 88.56 82 ARG A O 1
ATOM 652 N N . SER A 1 83 ? -8.104 2.699 23.805 1.00 88.56 83 SER A N 1
ATOM 653 C CA . SER A 1 83 ? -8.309 2.354 22.390 1.00 88.56 83 SER A CA 1
ATOM 654 C C . SER A 1 83 ? -7.551 3.296 21.440 1.00 88.56 83 SER A C 1
ATOM 656 O O . SER A 1 83 ? -6.958 2.844 20.462 1.00 88.56 83 SER A O 1
ATOM 658 N N . ASN A 1 84 ? -7.463 4.594 21.761 1.00 88.56 84 ASN A N 1
ATOM 659 C CA . ASN A 1 84 ? -6.676 5.560 20.989 1.00 88.56 84 ASN A CA 1
ATOM 660 C C . ASN A 1 84 ? -5.174 5.283 21.090 1.00 88.56 84 ASN A C 1
ATOM 662 O O . ASN A 1 84 ? -4.468 5.332 20.084 1.00 88.56 84 ASN A O 1
ATOM 666 N N . ARG A 1 85 ? -4.672 4.933 22.281 1.00 92.19 85 ARG A N 1
ATOM 667 C CA . ARG A 1 85 ? -3.277 4.492 22.442 1.00 92.19 85 ARG A CA 1
ATOM 668 C C . ARG A 1 85 ? -2.985 3.221 21.647 1.00 92.19 85 ARG A C 1
ATOM 670 O O . ARG A 1 85 ? -1.946 3.145 20.997 1.00 92.19 85 ARG A O 1
ATOM 677 N N . PHE A 1 86 ? -3.900 2.255 21.656 1.00 92.25 86 PHE A N 1
ATOM 678 C CA . PHE A 1 86 ? -3.786 1.036 20.858 1.00 92.25 86 PHE A CA 1
ATOM 679 C C . PHE A 1 86 ? -3.745 1.343 19.353 1.00 92.25 86 PHE A C 1
ATOM 681 O O . PHE A 1 86 ? -2.885 0.818 18.644 1.00 92.25 86 PHE A O 1
ATOM 688 N N . ALA A 1 87 ? -4.607 2.242 18.872 1.00 91.69 87 ALA A N 1
ATOM 689 C CA . ALA A 1 87 ? -4.603 2.701 17.485 1.00 91.69 87 ALA A CA 1
ATOM 690 C C . ALA A 1 87 ? -3.270 3.363 17.093 1.00 91.69 87 ALA A C 1
ATOM 692 O O . ALA A 1 87 ? -2.689 3.001 16.071 1.00 91.69 87 ALA A O 1
ATOM 693 N N . SER A 1 88 ? -2.742 4.271 17.922 1.00 93.69 88 SER A N 1
ATOM 694 C CA . SER A 1 88 ? -1.444 4.919 17.680 1.00 93.69 88 SER A CA 1
ATOM 695 C C . SER A 1 88 ? -0.282 3.924 17.678 1.00 93.69 88 SER A C 1
ATOM 697 O O . SER A 1 88 ? 0.583 3.981 16.805 1.00 93.69 88 SER A O 1
ATOM 699 N N . ASN A 1 89 ? -0.271 2.974 18.617 1.00 94.38 89 ASN A N 1
ATOM 700 C CA . ASN A 1 89 ? 0.756 1.933 18.673 1.00 94.38 89 ASN A CA 1
ATOM 701 C C . ASN A 1 89 ? 0.691 1.009 17.454 1.00 94.38 89 ASN A C 1
ATOM 703 O O . ASN A 1 89 ? 1.726 0.678 16.884 1.00 94.38 89 ASN A O 1
ATOM 707 N N . THR A 1 90 ? -0.517 0.641 17.028 1.00 93.81 90 THR A N 1
ATOM 708 C CA . THR A 1 90 ? -0.745 -0.142 15.810 1.00 93.81 90 THR A CA 1
ATOM 709 C C . THR A 1 90 ? -0.220 0.599 14.586 1.00 93.81 90 THR A C 1
ATOM 711 O O . THR A 1 90 ? 0.515 0.021 13.789 1.00 93.81 90 THR A O 1
ATOM 714 N N . LEU A 1 91 ? -0.564 1.881 14.439 1.00 95.19 91 LEU A N 1
ATOM 715 C CA . LEU A 1 91 ? -0.111 2.699 13.318 1.00 95.19 91 LEU A CA 1
ATOM 716 C C . LEU A 1 91 ? 1.419 2.757 13.261 1.00 95.19 91 LEU A C 1
ATOM 718 O O . LEU A 1 91 ? 1.994 2.500 12.207 1.00 95.19 91 LEU A O 1
ATOM 722 N N . ASN A 1 92 ? 2.076 3.011 14.395 1.00 96.38 92 ASN A N 1
ATOM 723 C CA . ASN A 1 92 ? 3.536 3.034 14.479 1.00 96.38 92 ASN A CA 1
ATOM 724 C C . ASN A 1 92 ? 4.156 1.671 14.148 1.00 96.38 92 ASN A C 1
ATOM 726 O O . ASN A 1 92 ? 5.115 1.605 13.381 1.00 96.38 92 ASN A O 1
ATOM 730 N N . LEU A 1 93 ? 3.601 0.580 14.684 1.00 96.06 93 LEU A N 1
ATOM 731 C CA . LEU A 1 93 ? 4.086 -0.775 14.427 1.00 96.06 93 LEU A CA 1
ATOM 732 C C . LEU A 1 93 ? 4.026 -1.115 12.934 1.00 96.06 93 LEU A C 1
ATOM 734 O O . LEU A 1 93 ? 5.022 -1.550 12.358 1.00 96.06 93 LEU A O 1
ATOM 738 N N . PHE A 1 94 ? 2.877 -0.884 12.297 1.00 96.12 94 PHE A N 1
ATOM 739 C CA . PHE A 1 94 ? 2.699 -1.169 10.876 1.00 96.12 94 PHE A CA 1
ATOM 740 C C . PHE A 1 94 ? 3.483 -0.209 9.980 1.00 96.12 94 PHE A C 1
ATOM 742 O O . PHE A 1 94 ? 3.971 -0.641 8.940 1.00 96.12 94 PHE A O 1
ATOM 749 N N . ALA A 1 95 ? 3.674 1.051 10.377 1.00 96.00 95 ALA A N 1
ATOM 750 C CA . ALA A 1 95 ? 4.536 1.982 9.654 1.00 96.00 95 ALA A CA 1
ATOM 751 C C . ALA A 1 95 ? 6.006 1.530 9.674 1.00 96.00 95 ALA A C 1
ATOM 753 O O . ALA A 1 95 ? 6.657 1.517 8.630 1.00 96.00 95 ALA A O 1
ATOM 754 N N . ILE A 1 96 ? 6.516 1.090 10.831 1.00 97.81 96 ILE A N 1
ATOM 755 C CA . ILE A 1 96 ? 7.877 0.545 10.960 1.00 97.81 96 ILE A CA 1
ATOM 756 C C . ILE A 1 96 ? 8.012 -0.761 10.167 1.00 97.81 96 ILE A C 1
ATOM 758 O O . ILE A 1 96 ? 8.985 -0.937 9.434 1.00 97.81 96 ILE A O 1
ATOM 762 N N . ALA A 1 97 ? 7.028 -1.660 10.258 1.00 96.81 97 ALA A N 1
ATOM 763 C CA . ALA A 1 97 ? 7.024 -2.902 9.488 1.00 96.81 97 ALA A CA 1
ATOM 764 C C . ALA A 1 97 ? 7.001 -2.633 7.975 1.00 96.81 97 ALA A C 1
ATOM 766 O O . ALA A 1 97 ? 7.764 -3.240 7.226 1.00 96.81 97 ALA A O 1
ATOM 767 N N . ALA A 1 98 ? 6.175 -1.687 7.522 1.00 97.00 98 ALA A N 1
ATOM 768 C CA . ALA A 1 98 ? 6.120 -1.270 6.127 1.00 97.00 98 ALA A CA 1
ATOM 769 C C . ALA A 1 98 ? 7.443 -0.653 5.667 1.00 97.00 98 ALA A C 1
ATOM 771 O O . ALA A 1 98 ? 7.878 -0.935 4.556 1.00 97.00 98 ALA A O 1
ATOM 772 N N . LEU A 1 99 ? 8.107 0.138 6.516 1.00 97.50 99 LEU A N 1
ATOM 773 C CA . LEU A 1 99 ? 9.417 0.714 6.214 1.00 97.50 99 LEU A CA 1
ATOM 774 C C . LEU A 1 99 ? 10.478 -0.378 6.058 1.00 97.50 99 LEU A C 1
ATOM 776 O O . LEU A 1 99 ? 11.258 -0.346 5.109 1.00 97.50 99 LEU A O 1
ATOM 780 N N . PHE A 1 100 ? 10.479 -1.368 6.952 1.00 97.88 100 PHE A N 1
ATOM 781 C CA . PHE A 1 100 ? 11.386 -2.509 6.872 1.00 97.88 100 PHE A CA 1
ATOM 782 C C . PHE A 1 100 ? 11.163 -3.324 5.591 1.00 97.88 100 PHE A C 1
ATOM 784 O O . PHE A 1 100 ? 12.114 -3.603 4.862 1.00 97.88 100 PHE A O 1
ATOM 791 N N . VAL A 1 101 ? 9.906 -3.651 5.271 1.00 97.19 101 VAL A N 1
ATOM 792 C CA . VAL A 1 101 ? 9.549 -4.371 4.038 1.00 97.19 101 VAL A CA 1
ATOM 793 C C . VAL A 1 101 ? 9.915 -3.554 2.798 1.00 97.19 101 VAL A C 1
ATOM 795 O O . VAL A 1 101 ? 10.503 -4.101 1.867 1.00 97.19 101 VAL A O 1
ATOM 798 N N . ALA A 1 102 ? 9.635 -2.247 2.793 1.00 96.88 102 ALA A N 1
ATOM 799 C CA . ALA A 1 102 ? 9.997 -1.351 1.698 1.00 96.88 102 ALA A CA 1
ATOM 800 C C . ALA A 1 102 ? 11.511 -1.333 1.471 1.00 96.88 102 ALA A C 1
ATOM 802 O O . ALA A 1 102 ? 11.953 -1.498 0.338 1.00 96.88 102 ALA A O 1
ATOM 803 N N . ALA A 1 103 ? 12.306 -1.189 2.535 1.00 97.38 103 ALA A N 1
ATOM 804 C CA . ALA A 1 103 ? 13.764 -1.179 2.452 1.00 97.38 103 ALA A CA 1
ATOM 805 C C . ALA A 1 103 ? 14.316 -2.513 1.928 1.00 97.38 103 ALA A C 1
ATOM 807 O O . ALA A 1 103 ? 15.156 -2.527 1.026 1.00 97.38 103 ALA A O 1
ATOM 808 N N . LEU A 1 104 ? 13.804 -3.638 2.439 1.00 97.25 104 LEU A N 1
ATOM 809 C CA . LEU A 1 104 ? 14.204 -4.970 1.993 1.00 97.25 104 LEU A CA 1
ATOM 810 C C . LEU A 1 104 ? 13.892 -5.180 0.504 1.00 97.25 104 LEU A C 1
ATOM 812 O O . LEU A 1 104 ? 14.767 -5.577 -0.266 1.00 97.25 104 LEU A O 1
ATOM 816 N N . MET A 1 105 ? 12.668 -4.863 0.077 1.00 96.31 105 MET A N 1
ATOM 817 C CA . MET A 1 105 ? 12.262 -4.981 -1.325 1.00 96.31 105 MET A CA 1
ATOM 818 C C . MET A 1 105 ? 12.997 -3.994 -2.233 1.00 96.31 105 MET A C 1
ATOM 820 O O . MET A 1 105 ? 13.280 -4.328 -3.377 1.00 96.31 105 MET A O 1
ATOM 824 N N . TYR A 1 106 ? 13.353 -2.805 -1.744 1.00 96.44 106 TYR A N 1
ATOM 825 C CA . TYR A 1 106 ? 14.103 -1.811 -2.512 1.00 96.44 106 TYR A CA 1
ATOM 826 C C . TYR A 1 106 ? 15.501 -2.326 -2.883 1.00 96.44 106 TYR A C 1
ATOM 828 O O . TYR A 1 106 ? 15.948 -2.180 -4.029 1.00 96.44 106 TYR A O 1
ATOM 836 N N . ILE A 1 107 ? 16.181 -2.962 -1.921 1.00 96.94 107 ILE A N 1
ATOM 837 C CA . ILE A 1 107 ? 17.492 -3.593 -2.123 1.00 96.94 107 ILE A CA 1
ATOM 838 C C . ILE A 1 107 ? 17.349 -4.793 -3.067 1.00 96.94 107 ILE A C 1
ATOM 840 O O . ILE A 1 107 ? 18.114 -4.924 -4.023 1.00 96.94 107 ILE A O 1
ATOM 844 N N . LEU A 1 108 ? 16.328 -5.625 -2.847 1.00 95.88 108 LEU A N 1
ATOM 845 C CA . LEU A 1 108 ? 16.063 -6.828 -3.638 1.00 95.88 108 LEU A CA 1
ATOM 846 C C . LEU A 1 108 ? 15.336 -6.567 -4.967 1.00 95.88 108 LEU A C 1
ATOM 848 O O . LEU A 1 108 ? 15.068 -7.520 -5.691 1.00 95.88 108 LEU A O 1
ATOM 852 N N . ALA A 1 109 ? 15.043 -5.315 -5.329 1.00 94.19 109 ALA A N 1
ATOM 853 C CA . ALA A 1 109 ? 14.226 -4.994 -6.501 1.00 94.19 109 ALA A CA 1
ATOM 854 C C . ALA A 1 109 ? 14.790 -5.597 -7.799 1.00 94.19 109 ALA A C 1
ATOM 856 O O . ALA A 1 109 ? 14.042 -6.165 -8.585 1.00 94.19 109 ALA A O 1
ATOM 857 N N . GLY A 1 110 ? 16.112 -5.539 -7.993 1.00 93.62 110 GLY A N 1
ATOM 858 C CA . GLY A 1 110 ? 16.786 -6.143 -9.150 1.00 93.62 110 GLY A CA 1
ATOM 859 C C . GLY A 1 110 ? 16.565 -7.658 -9.247 1.00 93.62 110 GLY A C 1
ATOM 860 O O . GLY A 1 110 ? 16.012 -8.126 -10.243 1.00 93.62 110 GLY A O 1
ATOM 861 N N . PRO A 1 111 ? 16.966 -8.435 -8.224 1.00 94.81 111 PRO A N 1
ATOM 862 C CA . PRO A 1 111 ? 16.693 -9.869 -8.169 1.00 94.81 111 PRO A CA 1
ATOM 863 C C . PRO A 1 111 ? 15.207 -10.226 -8.291 1.00 94.81 111 PRO A C 1
ATOM 865 O O . PRO A 1 111 ? 14.873 -11.164 -9.005 1.00 94.81 111 PRO A O 1
ATOM 868 N N . LEU A 1 112 ? 14.313 -9.474 -7.640 1.00 93.88 112 LEU A N 1
ATOM 869 C CA . LEU A 1 112 ? 12.868 -9.723 -7.676 1.00 93.88 112 LEU A CA 1
ATOM 870 C C . LEU A 1 112 ? 12.293 -9.562 -9.084 1.00 93.88 112 LEU A C 1
ATOM 872 O O . LEU A 1 112 ? 11.541 -10.424 -9.529 1.00 93.88 112 LEU A O 1
ATOM 876 N N . VAL A 1 113 ? 12.668 -8.496 -9.797 1.00 94.75 113 VAL A N 1
ATOM 877 C CA . VAL A 1 113 ? 12.218 -8.281 -11.178 1.00 94.75 113 VAL A CA 1
ATOM 878 C C . VAL A 1 113 ? 12.719 -9.404 -12.084 1.00 94.75 113 VAL A C 1
ATOM 880 O O . VAL A 1 113 ? 11.918 -9.982 -12.809 1.00 94.75 113 VAL A O 1
ATOM 883 N N . ASN A 1 114 ? 14.000 -9.773 -11.992 1.00 92.81 114 ASN A N 1
ATOM 884 C CA . ASN A 1 114 ? 14.562 -10.859 -12.803 1.00 92.81 114 ASN A CA 1
ATOM 885 C C . ASN A 1 114 ? 13.945 -12.231 -12.491 1.00 92.81 114 ASN A C 1
ATOM 887 O O . ASN A 1 114 ? 13.860 -13.081 -13.372 1.00 92.81 114 ASN A O 1
ATOM 891 N N . LEU A 1 115 ? 13.532 -12.458 -11.241 1.00 93.56 115 LEU A N 1
ATOM 892 C CA . LEU A 1 115 ? 12.902 -13.706 -10.819 1.00 93.56 115 LEU A CA 1
ATOM 893 C C . LEU A 1 115 ? 11.455 -13.818 -11.316 1.00 93.56 115 LEU A C 1
ATOM 895 O O . LEU A 1 115 ? 11.035 -14.892 -11.735 1.00 93.56 115 LEU A O 1
ATOM 899 N N . VAL A 1 116 ? 10.687 -12.730 -11.228 1.00 93.25 116 VAL A N 1
ATOM 900 C CA . VAL A 1 116 ? 9.248 -12.727 -11.535 1.00 93.25 116 VAL A CA 1
ATOM 901 C C . VAL A 1 116 ? 8.986 -12.518 -13.028 1.00 93.25 116 VAL A C 1
ATOM 903 O O . VAL A 1 116 ? 8.088 -13.149 -13.580 1.00 93.25 116 VAL A O 1
ATOM 906 N N . TYR A 1 117 ? 9.778 -11.674 -13.693 1.00 91.31 117 TYR A N 1
ATOM 907 C CA . TYR A 1 117 ? 9.605 -11.305 -15.101 1.00 91.31 117 TYR A CA 1
ATOM 908 C C . TYR A 1 117 ? 10.761 -11.822 -15.956 1.00 91.31 117 TYR A C 1
ATOM 910 O O . TYR A 1 117 ? 11.584 -11.067 -16.476 1.00 91.31 117 TYR A O 1
ATOM 918 N N . VAL A 1 118 ? 10.817 -13.144 -16.109 1.00 85.88 118 VAL A N 1
ATOM 919 C CA . VAL A 1 118 ? 11.811 -13.801 -16.963 1.00 85.88 118 VAL A CA 1
ATOM 920 C C . VAL A 1 118 ? 11.530 -13.470 -18.433 1.00 85.88 118 VAL A C 1
ATOM 922 O O . VAL A 1 118 ? 10.411 -13.647 -18.910 1.00 85.88 118 VAL A O 1
ATOM 925 N N . GLY A 1 119 ? 12.554 -13.018 -19.161 1.00 84.06 119 GLY A N 1
ATOM 926 C CA . GLY A 1 119 ? 12.460 -12.714 -20.595 1.00 84.06 119 GLY A CA 1
ATOM 927 C C . GLY A 1 119 ? 12.287 -11.233 -20.938 1.00 84.06 119 GLY A C 1
ATOM 928 O O . GLY A 1 119 ? 12.114 -10.908 -22.110 1.00 84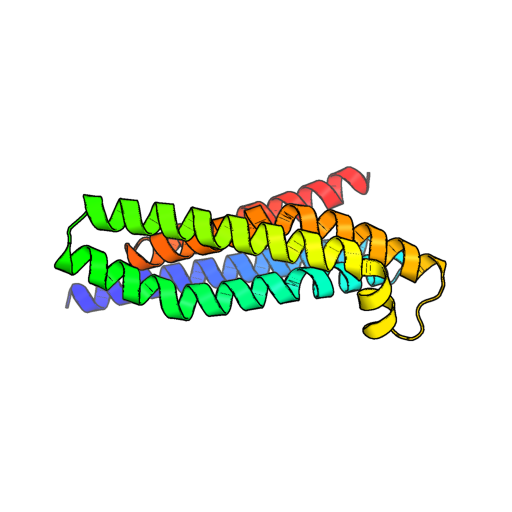.06 119 GLY A O 1
ATOM 929 N N . PHE A 1 120 ? 12.352 -10.331 -19.955 1.00 88.44 120 PHE A N 1
ATOM 930 C CA . PHE A 1 120 ? 12.507 -8.903 -20.237 1.00 88.44 120 PHE A CA 1
ATOM 931 C C . PHE A 1 120 ? 13.898 -8.628 -20.814 1.00 88.44 120 PHE A C 1
ATOM 933 O O . PHE A 1 120 ? 14.891 -9.222 -20.390 1.00 88.44 120 PHE A O 1
ATOM 940 N N . ASP A 1 121 ? 13.971 -7.710 -21.776 1.00 90.00 121 ASP A N 1
ATOM 941 C CA . ASP A 1 121 ? 15.253 -7.178 -22.222 1.00 90.00 121 ASP A CA 1
ATOM 942 C C . ASP A 1 121 ? 15.918 -6.346 -21.105 1.00 90.00 121 ASP A C 1
ATOM 944 O O . ASP A 1 121 ? 15.334 -6.058 -20.049 1.00 90.00 121 ASP A O 1
ATOM 948 N N . ALA A 1 122 ? 17.187 -5.991 -21.310 1.00 89.56 122 ALA A N 1
ATOM 949 C CA . ALA A 1 122 ? 17.966 -5.274 -20.304 1.00 89.56 122 ALA A CA 1
ATOM 950 C C . ALA A 1 122 ? 17.381 -3.885 -19.988 1.00 89.56 122 ALA A C 1
ATOM 952 O O . ALA A 1 122 ? 17.409 -3.453 -18.833 1.00 89.56 122 ALA A O 1
ATOM 953 N N . GLU A 1 123 ? 16.825 -3.207 -20.993 1.00 89.38 123 GLU A N 1
ATOM 954 C CA . GLU A 1 123 ? 16.261 -1.862 -20.872 1.00 89.38 123 GLU A CA 1
ATOM 955 C C . GLU A 1 123 ? 14.958 -1.872 -20.059 1.00 89.38 123 GLU A C 1
ATOM 957 O O . GLU A 1 123 ? 14.844 -1.177 -19.046 1.00 89.38 123 GLU A O 1
ATOM 962 N N . LYS A 1 124 ? 14.016 -2.750 -20.414 1.00 89.38 124 LYS A N 1
ATOM 963 C CA . LYS A 1 124 ? 12.747 -2.959 -19.711 1.00 89.38 124 LYS A CA 1
ATOM 964 C C . LYS A 1 124 ? 12.965 -3.439 -18.284 1.00 89.38 124 LYS A C 1
ATOM 966 O O . LYS A 1 124 ? 12.275 -2.985 -17.369 1.00 89.38 124 LYS A O 1
ATOM 971 N N . THR A 1 125 ? 13.941 -4.321 -18.063 1.00 93.31 125 THR A N 1
ATOM 972 C CA . THR A 1 125 ? 14.319 -4.773 -16.714 1.00 93.31 125 THR A CA 1
ATOM 973 C C . THR A 1 125 ? 14.816 -3.603 -15.871 1.00 93.31 125 THR A C 1
ATOM 975 O O . THR A 1 125 ? 14.335 -3.402 -14.754 1.00 93.31 125 THR A O 1
ATOM 978 N N . ALA A 1 126 ? 15.739 -2.793 -16.401 1.00 93.88 126 ALA A N 1
ATOM 979 C CA . ALA A 1 126 ? 16.274 -1.634 -15.693 1.00 93.88 126 ALA A CA 1
ATOM 980 C C . ALA A 1 126 ? 15.173 -0.621 -15.343 1.00 93.88 126 ALA A C 1
ATOM 982 O O . ALA A 1 126 ? 15.102 -0.166 -14.197 1.00 93.88 126 ALA A O 1
ATOM 983 N N . LEU A 1 127 ? 14.275 -0.332 -16.290 1.00 92.31 127 LEU A N 1
ATOM 984 C CA . LEU A 1 127 ? 13.141 0.565 -16.079 1.00 92.31 127 LEU A CA 1
ATOM 985 C C . LEU A 1 127 ? 12.181 0.023 -15.010 1.00 92.31 127 LEU A C 1
ATOM 987 O O . LEU A 1 127 ? 11.828 0.736 -14.070 1.00 92.31 127 LEU A O 1
ATOM 991 N N . THR A 1 128 ? 11.826 -1.263 -15.081 1.00 93.75 128 THR A N 1
ATOM 992 C CA . THR A 1 128 ? 10.942 -1.916 -14.100 1.00 93.75 128 THR A CA 1
ATOM 993 C C . THR A 1 128 ? 11.533 -1.859 -12.689 1.00 93.75 128 THR A C 1
ATOM 995 O O . THR A 1 128 ? 10.820 -1.569 -11.726 1.00 93.75 128 THR A O 1
ATOM 998 N N . VAL A 1 129 ? 12.845 -2.081 -12.539 1.00 95.62 129 VAL A N 1
ATOM 999 C CA . VAL A 1 129 ? 13.538 -1.984 -11.242 1.00 95.62 129 VAL A CA 1
ATOM 1000 C C . VAL A 1 129 ? 13.482 -0.561 -10.688 1.00 95.62 129 VAL A C 1
ATOM 1002 O O . VAL A 1 129 ? 13.205 -0.383 -9.499 1.00 95.62 129 VAL A O 1
ATOM 1005 N N . GLN A 1 130 ? 13.723 0.453 -11.524 1.00 95.50 130 GLN A N 1
ATOM 1006 C CA . GLN A 1 130 ? 13.647 1.855 -11.104 1.00 95.50 130 GLN A CA 1
ATOM 1007 C C . GLN A 1 130 ? 12.230 2.239 -10.666 1.00 95.50 130 GLN A C 1
ATOM 1009 O O . GLN A 1 130 ? 12.052 2.773 -9.571 1.00 95.50 130 GLN A O 1
ATOM 1014 N N . LEU A 1 131 ? 11.219 1.898 -11.467 1.00 92.62 131 LEU A N 1
ATOM 1015 C CA . LEU A 1 131 ? 9.817 2.166 -11.146 1.00 92.62 131 LEU A CA 1
ATOM 1016 C C . LEU A 1 131 ? 9.389 1.459 -9.855 1.00 92.62 131 LEU A C 1
ATOM 1018 O O . LEU A 1 131 ? 8.783 2.081 -8.984 1.00 92.62 131 LEU A O 1
ATOM 1022 N N . THR A 1 132 ? 9.784 0.195 -9.674 1.00 94.94 132 THR A N 1
ATOM 1023 C CA . THR A 1 132 ? 9.494 -0.570 -8.450 1.00 94.94 132 THR A CA 1
ATOM 1024 C C . THR A 1 132 ? 10.079 0.128 -7.222 1.00 94.94 132 THR A C 1
ATOM 1026 O O . THR A 1 132 ? 9.392 0.309 -6.218 1.00 94.94 132 THR A O 1
ATOM 1029 N N . ARG A 1 133 ? 11.336 0.580 -7.304 1.00 95.81 133 ARG A N 1
ATOM 1030 C CA . ARG A 1 133 ? 12.011 1.316 -6.225 1.00 95.81 133 ARG A CA 1
ATOM 1031 C C . ARG A 1 133 ? 11.291 2.609 -5.859 1.00 95.81 133 ARG A C 1
ATOM 1033 O O . ARG A 1 133 ? 11.104 2.869 -4.673 1.00 95.81 133 ARG A O 1
ATOM 1040 N N . ILE A 1 134 ? 10.864 3.384 -6.855 1.00 93.56 134 ILE A N 1
ATOM 1041 C CA . ILE A 1 134 ? 10.108 4.626 -6.647 1.00 93.56 134 ILE A CA 1
ATOM 1042 C C . ILE A 1 134 ? 8.776 4.325 -5.952 1.00 93.56 134 ILE A C 1
ATOM 1044 O O . ILE A 1 134 ? 8.441 4.957 -4.951 1.00 93.56 134 ILE A O 1
ATOM 1048 N N . MET A 1 135 ? 8.035 3.326 -6.432 1.00 92.31 135 MET A N 1
ATOM 1049 C CA . MET A 1 135 ? 6.739 2.956 -5.860 1.00 92.31 135 MET A CA 1
ATOM 1050 C C . MET A 1 135 ? 6.853 2.476 -4.412 1.00 92.31 135 MET A C 1
ATOM 1052 O O . MET A 1 135 ? 6.030 2.855 -3.577 1.00 92.31 135 MET A O 1
ATOM 1056 N N . LEU A 1 136 ? 7.896 1.709 -4.079 1.00 93.56 136 LEU A N 1
ATOM 1057 C CA . LEU A 1 136 ? 8.133 1.205 -2.722 1.00 93.56 136 LEU A CA 1
ATOM 1058 C C . LEU A 1 136 ? 8.313 2.317 -1.679 1.00 93.56 136 LEU A C 1
ATOM 1060 O O . LEU A 1 136 ? 7.951 2.107 -0.522 1.00 93.56 136 LEU A O 1
ATOM 1064 N N . LEU A 1 137 ? 8.770 3.515 -2.065 1.00 93.31 137 LEU A N 1
ATOM 1065 C CA . LEU A 1 137 ? 8.830 4.669 -1.154 1.00 93.31 137 LEU A CA 1
ATOM 1066 C C . LEU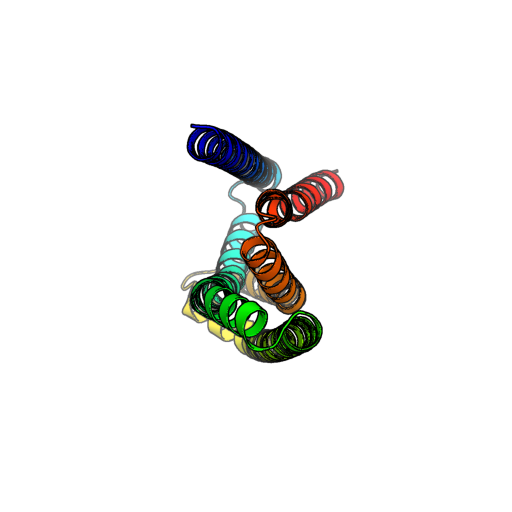 A 1 137 ? 7.440 5.067 -0.632 1.00 93.31 137 LEU A C 1
ATOM 1068 O O . LEU A 1 137 ? 7.306 5.562 0.486 1.00 93.31 137 LEU A O 1
ATOM 1072 N N . SER A 1 138 ? 6.389 4.805 -1.414 1.00 92.25 138 SER A N 1
ATOM 1073 C CA . SER A 1 138 ? 5.005 5.092 -1.032 1.00 92.25 138 SER A CA 1
ATOM 1074 C C . SER A 1 138 ? 4.370 4.018 -0.134 1.00 92.25 138 SER A C 1
ATOM 1076 O O . SER A 1 138 ? 3.267 4.227 0.380 1.00 92.25 138 SER A O 1
ATOM 1078 N N . LEU A 1 139 ? 5.043 2.878 0.091 1.00 94.25 139 LEU A N 1
ATOM 1079 C CA . LEU A 1 139 ? 4.474 1.728 0.806 1.00 94.25 139 LEU A CA 1
ATOM 1080 C C . LEU A 1 139 ? 4.080 2.079 2.245 1.00 94.25 139 LEU A C 1
ATOM 1082 O O . LEU A 1 139 ? 2.991 1.719 2.685 1.00 94.25 139 LEU A O 1
ATOM 1086 N N . VAL A 1 140 ? 4.919 2.834 2.960 1.00 95.12 140 VAL A N 1
ATOM 1087 C CA . VAL A 1 140 ? 4.658 3.245 4.353 1.00 95.12 140 VAL A CA 1
ATOM 1088 C C . VAL A 1 140 ? 3.370 4.062 4.459 1.00 95.12 140 VAL A C 1
ATOM 1090 O O . VAL A 1 140 ? 2.550 3.832 5.351 1.00 95.12 140 VAL A O 1
ATOM 1093 N N . PHE A 1 141 ? 3.153 4.976 3.512 1.00 93.44 141 PHE A N 1
ATOM 1094 C CA . PHE A 1 141 ? 1.949 5.802 3.457 1.00 93.44 141 PHE A CA 1
ATOM 1095 C C . PHE A 1 141 ? 0.713 4.977 3.093 1.00 93.44 141 PHE A C 1
ATOM 1097 O O . PHE A 1 141 ? -0.347 5.165 3.688 1.00 93.44 141 PHE A O 1
ATOM 1104 N N . ASN A 1 142 ? 0.855 4.021 2.170 1.00 92.75 142 ASN A N 1
ATOM 1105 C CA . ASN A 1 142 ? -0.222 3.101 1.806 1.00 92.75 142 ASN A CA 1
ATOM 1106 C C . ASN A 1 142 ? -0.670 2.257 3.005 1.00 92.75 142 ASN A C 1
ATOM 1108 O O . ASN A 1 142 ? -1.853 2.233 3.341 1.00 92.75 142 ASN A O 1
ATOM 1112 N N . VAL A 1 143 ? 0.277 1.625 3.701 1.00 94.56 143 VAL A N 1
ATOM 1113 C CA . VAL A 1 143 ? -0.012 0.800 4.882 1.00 94.56 143 VAL A CA 1
ATOM 1114 C C . VAL A 1 143 ? -0.626 1.636 6.006 1.00 94.56 143 VAL A C 1
ATOM 1116 O O . VAL A 1 143 ? -1.616 1.225 6.608 1.00 94.56 143 VAL A O 1
ATOM 1119 N N . SER A 1 144 ? -0.117 2.846 6.242 1.00 93.94 144 SER A N 1
ATOM 1120 C CA . SER A 1 144 ? -0.707 3.775 7.215 1.00 93.94 144 SER A CA 1
ATOM 1121 C C . SER A 1 144 ? -2.156 4.135 6.862 1.00 93.94 144 SER A C 1
ATOM 1123 O O . SER A 1 144 ? -3.026 4.141 7.731 1.00 93.94 144 SER A O 1
ATOM 1125 N N . SER A 1 145 ? -2.447 4.366 5.579 1.00 92.00 145 SER A N 1
ATOM 1126 C CA . SER A 1 145 ? -3.806 4.643 5.098 1.00 92.00 145 SER A CA 1
ATOM 1127 C C . SER A 1 145 ? -4.752 3.452 5.299 1.00 92.00 145 SER A C 1
ATOM 1129 O O . SER A 1 145 ? -5.902 3.636 5.705 1.00 92.00 145 SER A O 1
ATOM 1131 N N . ILE A 1 146 ? -4.266 2.220 5.109 1.00 92.81 146 ILE A N 1
ATOM 1132 C CA . ILE A 1 146 ? -5.016 0.986 5.395 1.00 92.81 146 ILE A CA 1
ATOM 1133 C C . ILE A 1 146 ? -5.364 0.887 6.887 1.00 92.81 146 ILE A C 1
ATOM 1135 O O . ILE A 1 146 ? -6.513 0.590 7.226 1.00 92.81 146 ILE A O 1
ATOM 1139 N N . VAL A 1 147 ? -4.411 1.165 7.785 1.00 93.94 147 VAL A N 1
ATOM 1140 C CA . VAL A 1 147 ? -4.653 1.174 9.241 1.00 93.94 147 VAL A CA 1
ATOM 1141 C C . VAL A 1 147 ? -5.732 2.197 9.595 1.00 93.94 147 VAL A C 1
ATOM 1143 O O . VAL A 1 147 ? -6.712 1.854 10.255 1.00 93.94 147 VAL A O 1
ATOM 1146 N N . LEU A 1 148 ? -5.607 3.435 9.109 1.00 91.69 148 LEU A N 1
ATOM 1147 C CA . LEU A 1 148 ? -6.584 4.498 9.369 1.00 91.69 148 LEU A CA 1
ATOM 1148 C C . LEU A 1 148 ? -7.973 4.156 8.813 1.00 91.69 148 LEU A C 1
ATOM 1150 O O . LEU A 1 148 ? -8.977 4.343 9.498 1.00 91.69 148 LEU A O 1
ATOM 1154 N N . SER A 1 149 ? -8.039 3.590 7.607 1.00 90.44 149 SER A N 1
ATOM 1155 C CA . SER A 1 149 ? -9.294 3.130 7.000 1.00 90.44 149 SER A CA 1
ATOM 1156 C C . SER A 1 149 ? -9.938 2.009 7.815 1.00 90.44 149 SER A C 1
ATOM 1158 O O . SER A 1 149 ? -11.150 2.000 8.021 1.00 90.44 149 SER A O 1
ATOM 1160 N N . SER A 1 150 ? -9.133 1.084 8.335 1.00 90.94 150 SER A N 1
ATOM 1161 C CA . SER A 1 150 ? -9.601 -0.011 9.190 1.00 90.94 150 SER A CA 1
ATOM 1162 C C . SER A 1 150 ? -10.146 0.505 10.524 1.00 90.94 150 SER A C 1
ATOM 1164 O O . SER A 1 150 ? -11.200 0.055 10.968 1.00 90.94 150 SER A O 1
ATOM 1166 N N . LEU A 1 151 ? -9.499 1.510 11.121 1.00 91.19 151 LEU A N 1
ATOM 1167 C CA . LEU A 1 151 ? -9.993 2.189 12.324 1.00 91.19 151 LEU A CA 1
ATOM 1168 C C . LEU A 1 151 ? -11.298 2.956 12.062 1.00 91.19 151 LEU A C 1
ATOM 1170 O O . LEU A 1 151 ? -12.185 2.962 12.915 1.00 91.19 151 LEU A O 1
ATOM 1174 N N . LEU A 1 152 ? -11.452 3.581 10.890 1.00 89.00 152 LEU A N 1
ATOM 1175 C CA . LEU A 1 152 ? -12.712 4.214 10.486 1.00 89.00 152 LEU A CA 1
ATOM 1176 C C . LEU A 1 152 ? -13.836 3.183 10.336 1.00 89.00 152 LEU A C 1
ATOM 1178 O O . LEU A 1 152 ? -14.928 3.411 10.857 1.00 89.00 152 LEU A O 1
ATOM 1182 N N . ASN A 1 153 ? -13.562 2.039 9.700 1.00 88.38 153 ASN A N 1
ATOM 1183 C CA . ASN A 1 153 ? -14.515 0.928 9.609 1.00 88.38 153 ASN A CA 1
ATOM 1184 C C . ASN A 1 153 ? -14.911 0.409 11.001 1.00 88.38 153 ASN A C 1
ATOM 1186 O O . ASN A 1 153 ? -16.093 0.213 11.261 1.00 88.38 153 ASN A O 1
ATOM 1190 N N . ALA A 1 154 ? -13.953 0.267 11.922 1.00 87.25 154 ALA A N 1
ATOM 1191 C CA . ALA A 1 154 ? -14.216 -0.155 13.301 1.00 87.25 154 ALA A CA 1
ATOM 1192 C C . ALA A 1 154 ? -15.024 0.872 14.128 1.00 87.25 154 ALA A C 1
ATOM 1194 O O . ALA A 1 154 ? -15.562 0.544 15.182 1.00 87.25 154 ALA A O 1
ATOM 1195 N N . ASN A 1 155 ? -15.115 2.122 13.662 1.00 86.12 155 ASN A N 1
ATOM 1196 C CA . ASN A 1 155 ? -15.899 3.198 14.272 1.00 86.12 155 ASN A CA 1
ATOM 1197 C C . ASN A 1 155 ? -17.223 3.475 13.529 1.00 86.12 155 ASN A C 1
ATOM 1199 O O . ASN A 1 155 ? -17.782 4.563 13.674 1.00 86.12 155 ASN A O 1
ATOM 1203 N N . ASP A 1 156 ? -17.698 2.537 12.704 1.00 83.94 156 ASP A N 1
ATOM 1204 C CA . ASP A 1 156 ? -18.895 2.665 11.859 1.00 83.94 156 ASP A CA 1
ATOM 1205 C C . ASP A 1 156 ? -18.852 3.829 10.843 1.00 83.94 156 ASP A C 1
ATOM 1207 O O . ASP A 1 156 ? -19.869 4.223 10.263 1.00 83.94 156 ASP A O 1
ATOM 1211 N N . LYS A 1 157 ? -17.664 4.391 10.575 1.00 83.56 157 LYS A N 1
ATOM 1212 C CA . LYS A 1 157 ? -17.438 5.470 9.598 1.00 83.56 157 LYS A CA 1
ATOM 1213 C C . LYS A 1 157 ? -17.039 4.908 8.231 1.00 83.56 157 LYS A C 1
ATOM 1215 O O . LYS A 1 157 ? -16.034 5.316 7.648 1.00 83.56 157 LYS A O 1
ATOM 1220 N N . PHE A 1 158 ? -17.857 3.997 7.709 1.00 77.94 158 PHE A N 1
ATOM 1221 C CA . PHE A 1 158 ? -17.598 3.255 6.470 1.00 77.94 158 PHE A CA 1
ATOM 1222 C C . PHE A 1 158 ? -17.327 4.185 5.278 1.00 77.94 158 PHE A C 1
ATOM 1224 O O . PHE A 1 158 ? -16.268 4.104 4.668 1.00 77.94 158 PHE A O 1
ATOM 1231 N N . ILE A 1 159 ? -18.197 5.170 5.023 1.00 75.88 159 ILE A N 1
ATOM 1232 C CA . ILE A 1 159 ? -18.045 6.097 3.882 1.00 75.88 159 ILE A CA 1
ATOM 1233 C C . ILE A 1 159 ? -16.652 6.749 3.856 1.00 75.88 159 ILE A C 1
ATOM 1235 O O . ILE A 1 159 ? -16.013 6.781 2.808 1.00 75.88 159 ILE A O 1
ATOM 1239 N N . GLY A 1 160 ? -16.143 7.204 5.007 1.00 75.88 160 GLY A N 1
ATOM 1240 C CA . GLY A 1 160 ? -14.797 7.778 5.098 1.00 75.88 160 GLY A CA 1
ATOM 1241 C C . GLY A 1 160 ? -13.694 6.771 4.754 1.00 75.88 160 GLY A C 1
ATOM 1242 O O . GLY A 1 160 ? -12.738 7.122 4.070 1.00 75.88 160 GLY A O 1
ATOM 1243 N N . ALA A 1 161 ? -13.852 5.510 5.164 1.00 76.88 161 ALA A N 1
ATOM 1244 C CA . ALA A 1 161 ? -12.923 4.432 4.839 1.00 76.88 161 ALA A CA 1
ATOM 1245 C C . ALA A 1 161 ? -12.949 4.044 3.350 1.00 76.88 161 ALA A C 1
ATOM 1247 O O . ALA A 1 161 ? -11.916 3.668 2.808 1.00 76.88 161 ALA A O 1
ATOM 1248 N N . GLN A 1 162 ? -14.101 4.139 2.674 1.00 74.81 162 GLN A N 1
ATOM 1249 C CA . GLN A 1 162 ? -14.217 3.827 1.242 1.00 74.81 162 GLN A CA 1
ATOM 1250 C C . GLN A 1 162 ? -13.782 4.980 0.322 1.00 74.81 162 GLN A C 1
ATOM 1252 O O . GLN A 1 162 ? -13.445 4.740 -0.838 1.00 74.81 162 GLN A O 1
ATOM 1257 N N . LEU A 1 163 ? -13.750 6.220 0.821 1.00 75.56 163 LEU A N 1
ATOM 1258 C CA . LEU A 1 163 ? -13.306 7.385 0.047 1.00 75.56 163 LEU A CA 1
ATOM 1259 C C . LEU A 1 163 ? -11.789 7.428 -0.185 1.00 75.56 163 LEU A C 1
ATOM 1261 O O . LEU A 1 163 ? -11.335 8.168 -1.052 1.00 75.56 163 LEU A O 1
ATOM 1265 N N . THR A 1 164 ? -10.996 6.626 0.525 1.00 70.25 164 THR A N 1
ATOM 1266 C CA . THR A 1 164 ? -9.525 6.626 0.413 1.00 70.25 164 THR A CA 1
ATOM 1267 C C . THR A 1 164 ? -9.001 6.257 -0.977 1.00 70.25 164 THR A C 1
ATOM 1269 O O . THR A 1 164 ? -7.918 6.702 -1.355 1.00 70.25 164 THR A O 1
ATOM 1272 N N . GLY A 1 165 ? -9.774 5.515 -1.779 1.00 63.28 165 GLY A N 1
ATOM 1273 C CA . GLY A 1 165 ? -9.421 5.186 -3.166 1.00 63.28 165 GLY A CA 1
ATOM 1274 C C . GLY A 1 165 ? -9.559 6.350 -4.160 1.00 63.28 165 GLY A C 1
ATOM 1275 O O . GLY A 1 165 ? -8.910 6.335 -5.211 1.00 63.28 165 GLY A O 1
ATOM 1276 N N . PHE A 1 166 ? -10.365 7.370 -3.839 1.00 70.94 166 PHE A N 1
ATOM 1277 C CA . PHE A 1 166 ? -10.588 8.523 -4.720 1.00 70.94 166 PHE A CA 1
ATOM 1278 C C . PHE A 1 166 ? -9.339 9.401 -4.876 1.00 70.94 166 PHE A C 1
ATOM 1280 O O . PHE A 1 166 ? -8.948 9.627 -6.020 1.00 70.94 166 PHE A O 1
ATOM 1287 N N . PRO A 1 167 ? -8.665 9.852 -3.794 1.00 74.25 167 PRO A N 1
ATOM 1288 C CA . PRO A 1 167 ? -7.443 10.646 -3.909 1.00 74.25 167 PRO A CA 1
ATOM 1289 C C . PRO A 1 167 ? -6.362 9.965 -4.746 1.00 74.25 167 PRO A C 1
ATOM 1291 O O . PRO A 1 167 ? -5.748 10.611 -5.585 1.00 74.25 167 PRO A O 1
ATOM 1294 N N . LEU A 1 168 ? -6.161 8.654 -4.569 1.00 69.69 168 LEU A N 1
ATOM 1295 C CA . LEU A 1 168 ? -5.149 7.910 -5.321 1.00 69.69 168 LEU A CA 1
ATOM 1296 C C . LEU A 1 168 ? -5.482 7.888 -6.816 1.00 69.69 168 LEU A C 1
ATOM 1298 O O . LEU A 1 168 ? -4.632 8.217 -7.639 1.00 69.69 168 LEU A O 1
ATOM 1302 N N . SER A 1 169 ? -6.724 7.544 -7.168 1.00 71.94 169 SER A N 1
ATOM 1303 C CA . SER A 1 169 ? -7.162 7.511 -8.569 1.00 71.94 169 SER A CA 1
ATOM 1304 C C . SER A 1 169 ? -7.075 8.896 -9.212 1.00 71.94 169 SER A C 1
ATOM 1306 O O . SER A 1 169 ? -6.566 9.026 -10.320 1.00 71.94 169 SER A O 1
ATOM 1308 N N . PHE A 1 170 ? -7.485 9.936 -8.486 1.00 75.75 170 PHE A N 1
ATOM 1309 C CA . PHE A 1 170 ? -7.438 11.320 -8.942 1.00 75.75 170 PHE A CA 1
ATOM 1310 C C . PHE A 1 170 ? -6.003 11.821 -9.159 1.00 75.75 170 PHE A C 1
ATOM 1312 O O . PHE A 1 170 ? -5.710 12.378 -10.214 1.00 75.75 170 PHE A O 1
ATOM 1319 N N . CYS A 1 171 ? -5.087 11.569 -8.217 1.00 76.88 171 CYS A N 1
ATOM 1320 C CA . CYS A 1 171 ? -3.678 11.947 -8.352 1.00 76.88 171 CYS A CA 1
ATOM 1321 C C . CYS A 1 171 ? -3.001 11.250 -9.536 1.00 76.88 171 CYS A C 1
ATOM 1323 O O . CYS A 1 171 ? -2.240 11.890 -10.254 1.00 76.88 171 CYS A O 1
ATOM 1325 N N . VAL A 1 172 ? -3.283 9.962 -9.764 1.00 72.81 172 VAL A N 1
ATOM 1326 C CA . VAL A 1 172 ? -2.705 9.230 -10.903 1.00 72.81 172 VAL A CA 1
ATOM 1327 C C . VAL A 1 172 ? -3.246 9.760 -12.229 1.00 72.81 172 VAL A C 1
ATOM 1329 O O . VAL A 1 172 ? -2.461 9.971 -13.146 1.00 72.81 172 VAL A O 1
ATOM 1332 N N . ILE A 1 173 ? -4.554 10.025 -12.328 1.00 74.00 173 ILE A N 1
ATOM 1333 C CA . ILE A 1 173 ? -5.149 10.620 -13.535 1.00 74.00 173 ILE A CA 1
ATOM 1334 C C . ILE A 1 173 ? -4.537 12.000 -13.806 1.00 74.00 173 ILE A C 1
ATOM 1336 O O . ILE A 1 173 ? -4.119 12.267 -14.928 1.00 74.00 173 ILE A O 1
ATOM 1340 N N . LEU A 1 174 ? -4.439 12.861 -12.787 1.00 78.19 174 LEU A N 1
ATOM 1341 C CA . LEU A 1 174 ? -3.831 14.187 -12.927 1.00 78.19 174 LEU A CA 1
ATOM 1342 C C . LEU A 1 174 ? -2.367 14.112 -13.361 1.00 78.19 174 LEU A C 1
ATOM 1344 O O . LEU A 1 174 ? -1.969 14.851 -14.256 1.00 78.19 174 LEU A O 1
ATOM 1348 N N . ALA A 1 175 ? -1.577 13.228 -12.749 1.00 74.38 175 ALA A N 1
ATOM 1349 C CA . ALA A 1 175 ? -0.178 13.041 -13.114 1.00 74.38 175 ALA A CA 1
ATOM 1350 C C . ALA A 1 175 ? -0.038 12.533 -14.555 1.00 74.38 175 ALA A C 1
ATOM 1352 O O . ALA A 1 175 ? 0.781 13.061 -15.298 1.00 74.38 175 ALA A O 1
ATOM 1353 N N . ALA A 1 176 ? -0.864 11.566 -14.964 1.00 70.56 176 ALA A N 1
ATOM 1354 C CA . ALA A 1 176 ? -0.867 11.053 -16.330 1.00 70.56 176 ALA A CA 1
ATOM 1355 C C . ALA A 1 176 ? -1.187 12.161 -17.343 1.00 70.56 176 ALA A C 1
ATOM 1357 O O . ALA A 1 176 ? -0.438 12.337 -18.294 1.00 70.56 176 ALA A O 1
ATOM 1358 N N . VAL A 1 177 ? -2.234 12.958 -17.100 1.00 74.88 177 VAL A N 1
ATOM 1359 C CA . VAL A 1 177 ?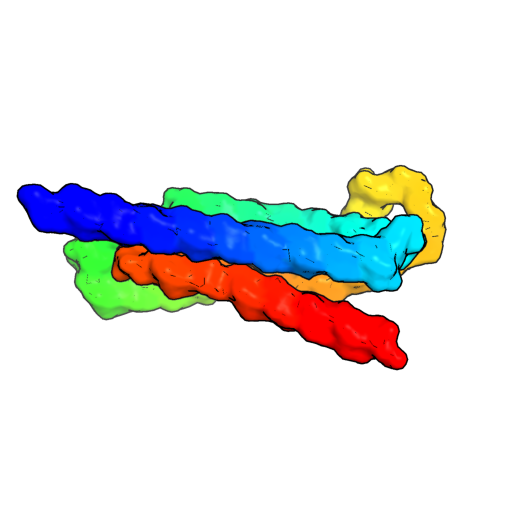 -2.606 14.073 -17.986 1.00 74.88 177 VAL A CA 1
ATOM 1360 C C . VAL A 1 177 ? -1.509 15.142 -18.029 1.00 74.88 177 VAL A C 1
ATOM 1362 O O . VAL A 1 177 ? -1.143 15.586 -19.112 1.00 74.88 177 VAL A O 1
ATOM 1365 N N . ALA A 1 178 ? -0.950 15.526 -16.878 1.00 73.19 178 ALA A N 1
ATOM 1366 C CA . ALA A 1 178 ? 0.068 16.574 -16.793 1.00 73.19 178 ALA A CA 1
ATOM 1367 C C . ALA A 1 178 ? 1.407 16.192 -17.443 1.00 73.19 178 ALA A C 1
ATOM 1369 O O . ALA A 1 178 ? 2.069 17.066 -17.985 1.00 73.19 178 ALA A O 1
ATOM 1370 N N . PHE A 1 179 ? 1.808 14.918 -17.383 1.00 67.19 179 PHE A N 1
ATOM 1371 C CA . PHE A 1 179 ? 3.039 14.424 -18.017 1.00 67.19 179 PHE A CA 1
ATOM 1372 C C . PHE A 1 179 ? 2.842 13.956 -19.465 1.00 67.19 179 PHE A C 1
ATOM 1374 O O . PHE A 1 179 ? 3.824 13.713 -20.159 1.00 67.19 179 PHE A O 1
ATOM 1381 N N . SER A 1 180 ? 1.594 13.813 -19.919 1.00 59.38 180 SER A N 1
ATOM 1382 C CA . SER A 1 180 ? 1.261 13.500 -21.315 1.00 59.38 180 SER A CA 1
ATOM 1383 C C . SER A 1 180 ? 1.179 14.721 -22.242 1.00 59.38 180 SER A C 1
ATOM 1385 O O . SER A 1 180 ? 0.958 14.550 -23.442 1.00 59.38 180 SER A O 1
ATOM 1387 N N . ALA A 1 181 ? 1.301 15.929 -21.683 1.00 44.34 181 ALA A N 1
ATOM 1388 C CA . ALA A 1 181 ? 1.296 17.211 -22.389 1.00 44.34 181 ALA A CA 1
ATOM 1389 C C . ALA A 1 181 ? 2.721 17.762 -22.516 1.00 44.34 181 ALA A C 1
ATOM 1391 O O . ALA A 1 181 ? 3.008 18.369 -23.572 1.00 44.34 181 ALA A O 1
#